Protein AF-A0A2M7IMY1-F1 (afdb_monomer)

pLDDT: mean 71.32, std 13.36, range [45.84, 96.81]

Mean predicted aligned error: 20.33 Å

Secondary structure (DSSP, 8-state):
--SSSHHHHHHHHHT-HHHHHHHHHHHHHHHHHHHHHHHHHHHHHHHHHHHHHHHHHHHHHHHHHHHHHHHHHSHHHHHHHHHHHS-PPPTT--------GGGTTS---------------GGGGG-

Radius of gyration: 42.25 Å; Cα contacts (8 Å, |Δi|>4): 15; chains: 1; bounding box: 70×66×104 Å

Sequence (127 aa):
MLNFYQKRSWRTVLYSPITLTFLMMISLYLAYVTYNRYVIEREMSSRQLDAENELKTLEQRRDTLQKKVDYLSNDRGIEAEMRRNFDVAREGEKVVIILDDEIATNNIEPLSSITPTTTRPWYKFWQ

Solvent-accessible surface area (backbone atoms only — not comparable to full-atom values): 8004 Å² total; per-residue (Å²): 145,81,87,78,76,64,75,63,53,54,52,56,54,60,69,29,71,66,49,45,50,53,50,50,52,52,50,52,50,51,52,50,52,54,50,53,52,55,53,49,58,60,52,52,57,55,52,49,55,54,51,52,52,50,52,51,54,51,50,55,50,49,54,54,49,49,55,49,49,57,45,53,71,34,73,69,37,44,52,53,52,42,49,72,79,37,98,58,67,60,98,90,54,85,85,82,83,86,73,73,80,85,63,81,79,70,77,87,68,75,85,73,69,87,70,79,76,77,82,72,67,81,79,72,78,84,120

Organism: NCBI:txid1974599

Structure (mmCIF, N/CA/C/O backbone):
data_AF-A0A2M7IMY1-F1
#
_entry.id   AF-A0A2M7IMY1-F1
#
loop_
_atom_site.group_PDB
_atom_site.id
_atom_site.type_symbol
_atom_site.label_atom_id
_atom_site.label_alt_id
_atom_site.label_comp_id
_atom_site.label_asym_id
_atom_site.label_entity_id
_atom_site.label_seq_id
_atom_site.pdbx_PDB_ins_code
_atom_site.Cartn_x
_atom_site.Cartn_y
_atom_site.Cartn_z
_atom_site.occupancy
_atom_site.B_iso_or_equiv
_atom_site.auth_seq_id
_atom_site.auth_comp_id
_atom_site.auth_asym_id
_atom_site.auth_atom_id
_atom_site.pdbx_PDB_model_num
ATOM 1 N N . MET A 1 1 ? 37.673 29.549 -44.006 1.00 46.00 1 MET A N 1
ATOM 2 C CA . MET A 1 1 ? 37.817 28.472 -45.016 1.00 46.00 1 MET A CA 1
ATOM 3 C C . MET A 1 1 ? 37.602 27.091 -44.379 1.00 46.00 1 MET A C 1
ATOM 5 O O . MET A 1 1 ? 38.366 26.167 -44.608 1.00 46.00 1 MET A O 1
ATOM 9 N N . LEU A 1 2 ? 36.558 26.935 -43.565 1.00 54.97 2 LEU A N 1
ATOM 10 C CA . LEU A 1 2 ? 36.185 25.689 -42.888 1.00 54.97 2 LEU A CA 1
ATOM 11 C C . LEU A 1 2 ? 34.662 25.587 -43.035 1.00 54.97 2 LEU A C 1
ATOM 13 O O . LEU A 1 2 ? 34.027 26.636 -43.043 1.00 54.97 2 LEU A O 1
ATOM 17 N N . ASN A 1 3 ? 34.097 24.381 -43.140 1.00 54.44 3 ASN A N 1
ATOM 18 C CA . ASN A 1 3 ? 32.645 24.075 -43.133 1.00 54.44 3 ASN A CA 1
ATOM 19 C C . ASN A 1 3 ? 31.985 23.632 -44.454 1.00 54.44 3 ASN A C 1
ATOM 21 O O . ASN A 1 3 ? 30.829 23.958 -44.692 1.00 54.44 3 ASN A O 1
ATOM 25 N N . PHE A 1 4 ? 32.641 22.791 -45.264 1.00 55.06 4 PHE A N 1
ATOM 26 C CA . PHE A 1 4 ? 31.917 22.012 -46.294 1.00 55.06 4 PHE A CA 1
ATOM 27 C C . PHE A 1 4 ? 32.220 20.503 -46.312 1.00 55.06 4 PHE A C 1
ATOM 29 O O . PHE A 1 4 ? 31.443 19.735 -46.872 1.00 55.06 4 PHE A O 1
ATOM 36 N N . TYR A 1 5 ? 33.265 20.035 -45.616 1.00 53.78 5 TYR A N 1
ATOM 37 C CA . TYR A 1 5 ? 33.655 18.613 -45.609 1.00 53.78 5 TYR A CA 1
ATOM 38 C C . TYR A 1 5 ? 33.054 17.762 -44.475 1.00 53.78 5 TYR A C 1
ATOM 40 O O . TYR A 1 5 ? 33.214 16.545 -44.464 1.00 53.78 5 TYR A O 1
ATOM 48 N N . GLN A 1 6 ? 32.330 18.364 -43.528 1.00 56.75 6 GLN A N 1
ATOM 49 C CA . GLN A 1 6 ? 31.798 17.643 -42.360 1.00 56.75 6 GLN A CA 1
ATOM 50 C C . GLN A 1 6 ? 30.468 16.923 -42.642 1.00 56.75 6 GLN A C 1
ATOM 52 O O . GLN A 1 6 ? 30.114 15.961 -41.965 1.00 56.75 6 GLN A O 1
ATOM 57 N N . LYS A 1 7 ? 29.735 17.337 -43.685 1.00 56.00 7 LYS A N 1
ATOM 58 C CA . LYS A 1 7 ? 28.376 16.839 -43.953 1.00 56.00 7 LYS A CA 1
ATOM 59 C C . LYS A 1 7 ? 28.345 15.404 -44.506 1.00 56.00 7 LYS A C 1
ATOM 61 O O . LYS A 1 7 ? 27.323 14.731 -44.390 1.00 56.00 7 LYS A O 1
ATOM 66 N N . ARG A 1 8 ? 29.455 14.914 -45.086 1.00 61.2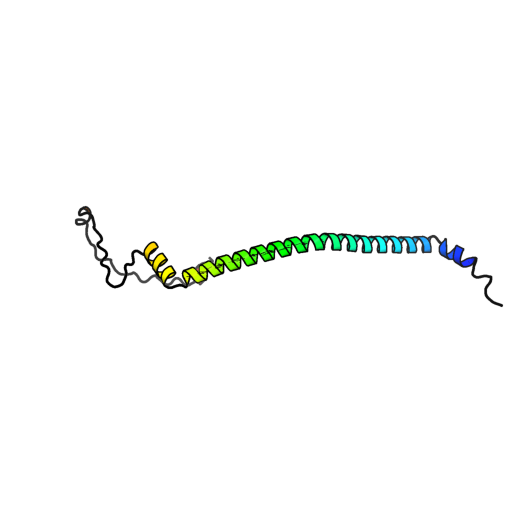2 8 ARG A N 1
ATOM 67 C CA . ARG A 1 8 ? 29.558 13.545 -45.634 1.00 61.22 8 ARG A CA 1
ATOM 68 C C . ARG A 1 8 ? 30.022 12.517 -44.596 1.00 61.22 8 ARG A C 1
ATOM 70 O O . ARG A 1 8 ? 29.514 11.402 -44.613 1.00 61.22 8 ARG A O 1
ATOM 77 N N . SER A 1 9 ? 30.918 12.883 -43.676 1.00 60.44 9 SER A N 1
ATOM 78 C CA . SER A 1 9 ? 31.458 11.956 -42.667 1.00 60.44 9 SER A CA 1
ATOM 79 C C . SER A 1 9 ? 30.452 11.600 -41.572 1.00 60.44 9 SER A C 1
ATOM 81 O O . SER A 1 9 ? 30.468 10.477 -41.078 1.00 60.44 9 SER A O 1
ATOM 83 N N . TRP A 1 10 ? 29.521 12.502 -41.243 1.00 66.81 10 TRP A N 1
ATOM 84 C CA . TRP A 1 10 ? 28.472 12.238 -40.249 1.00 66.81 10 TRP A CA 1
ATOM 85 C C . TRP A 1 10 ? 27.542 11.099 -40.665 1.00 66.81 10 TRP A C 1
ATOM 87 O O . TRP A 1 10 ? 27.125 10.311 -3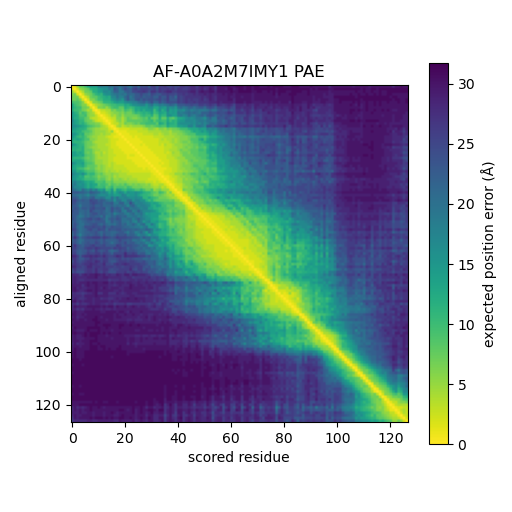9.823 1.00 66.81 10 TRP A O 1
ATOM 97 N N . ARG A 1 11 ? 27.270 10.955 -41.969 1.00 67.94 11 ARG A N 1
ATOM 98 C CA . ARG A 1 11 ? 26.512 9.808 -42.487 1.00 67.94 11 ARG A CA 1
ATOM 99 C C . ARG A 1 11 ? 27.295 8.514 -42.272 1.00 67.94 11 ARG A C 1
ATOM 101 O O . ARG A 1 11 ? 26.741 7.563 -41.746 1.00 67.94 11 ARG A O 1
ATOM 108 N N . THR A 1 12 ? 28.586 8.489 -42.587 1.00 71.94 12 THR A N 1
ATOM 109 C CA . THR A 1 12 ? 29.426 7.294 -42.402 1.00 71.94 12 THR A CA 1
ATOM 110 C C . THR A 1 12 ? 29.535 6.869 -40.935 1.00 71.94 12 THR A C 1
ATOM 112 O O . THR A 1 12 ? 29.515 5.678 -40.645 1.00 71.94 12 THR A O 1
ATOM 115 N N . VAL A 1 13 ? 29.596 7.826 -40.002 1.00 72.69 13 VAL A N 1
ATOM 116 C CA . VAL A 1 13 ? 29.598 7.535 -38.559 1.00 72.69 13 VAL A CA 1
ATOM 117 C C . VAL A 1 13 ? 28.232 7.017 -38.095 1.00 72.69 13 VAL A C 1
ATOM 119 O O . VAL A 1 13 ? 28.184 6.060 -37.331 1.00 72.69 13 VAL A O 1
ATOM 122 N N . LEU A 1 14 ? 27.123 7.584 -38.583 1.00 72.38 14 LEU A N 1
ATOM 123 C CA . LEU A 1 14 ? 25.763 7.139 -38.239 1.00 72.38 14 LEU A CA 1
ATOM 124 C C . LEU A 1 14 ? 25.398 5.763 -38.821 1.00 72.38 14 LEU A C 1
ATOM 126 O O . LEU A 1 14 ? 24.650 5.026 -38.190 1.00 72.38 14 LEU A O 1
ATOM 130 N N . TYR A 1 15 ? 25.926 5.408 -39.995 1.00 77.06 15 TYR A N 1
ATOM 131 C CA . TYR A 1 15 ? 25.680 4.115 -40.650 1.00 77.06 15 TYR A CA 1
ATOM 132 C C . TYR A 1 15 ? 26.720 3.038 -40.300 1.00 77.06 15 TYR A C 1
ATOM 134 O O . TYR A 1 15 ? 26.724 1.967 -40.904 1.00 77.06 15 TYR A O 1
ATOM 142 N N . SER A 1 16 ? 27.612 3.297 -39.340 1.00 86.19 16 SER A N 1
ATOM 143 C CA . SER A 1 16 ? 28.523 2.265 -38.847 1.00 86.19 16 SER A CA 1
ATOM 144 C C . SER A 1 16 ? 27.734 1.208 -38.054 1.00 86.19 16 SER A C 1
ATOM 146 O O . SER A 1 16 ? 26.913 1.565 -37.209 1.00 86.19 16 SER A O 1
ATOM 148 N N . PRO A 1 17 ? 27.976 -0.100 -38.258 1.00 85.44 17 PRO A N 1
ATOM 149 C CA . PRO A 1 17 ? 27.265 -1.150 -37.521 1.00 85.44 17 PRO A CA 1
ATOM 150 C C . PRO A 1 17 ? 27.454 -1.030 -35.999 1.00 85.44 17 PRO A C 1
ATOM 152 O O . PRO A 1 17 ? 26.555 -1.362 -35.229 1.00 85.44 17 PRO A O 1
ATOM 155 N N . ILE A 1 18 ? 28.592 -0.489 -35.556 1.00 90.50 18 ILE A N 1
ATOM 156 C CA . ILE A 1 18 ? 28.902 -0.271 -34.137 1.00 90.50 18 ILE A CA 1
ATOM 157 C C . ILE A 1 18 ? 28.024 0.827 -33.534 1.00 90.50 18 ILE A C 1
ATOM 159 O O . ILE A 1 18 ? 27.464 0.645 -32.454 1.00 90.50 18 ILE A O 1
ATOM 163 N N . THR A 1 19 ? 27.874 1.957 -34.228 1.00 90.38 19 THR A N 1
ATOM 164 C CA . THR A 1 19 ? 27.055 3.070 -33.733 1.00 90.38 19 THR A CA 1
ATOM 165 C C . THR A 1 19 ? 25.577 2.704 -33.742 1.00 90.38 19 THR A C 1
ATOM 167 O O . THR A 1 19 ? 24.875 3.028 -32.786 1.00 90.38 19 THR A O 1
ATOM 170 N N . LEU A 1 20 ? 25.123 1.948 -34.747 1.00 89.44 20 LEU A N 1
ATOM 171 C CA . LEU A 1 20 ? 23.763 1.414 -34.802 1.00 89.44 20 LEU A CA 1
ATOM 172 C C . LEU A 1 20 ? 23.475 0.458 -33.633 1.00 89.44 20 LEU A C 1
ATOM 174 O O . LEU A 1 20 ? 22.435 0.569 -32.990 1.00 89.44 20 LEU A O 1
ATOM 178 N N . THR A 1 21 ? 24.413 -0.442 -33.319 1.00 93.88 21 THR A N 1
ATOM 179 C CA . THR A 1 21 ? 24.274 -1.390 -32.199 1.00 93.88 21 THR A CA 1
ATOM 180 C C . THR A 1 21 ? 24.231 -0.659 -30.859 1.00 93.88 21 THR A C 1
ATOM 182 O O . THR A 1 21 ? 23.384 -0.946 -30.017 1.00 93.88 21 THR A O 1
ATOM 185 N N . PHE A 1 22 ? 25.104 0.332 -30.673 1.00 94.50 22 PHE A N 1
ATOM 186 C CA . PHE A 1 22 ? 25.111 1.159 -29.470 1.00 94.50 22 PHE A CA 1
ATOM 187 C C . PHE A 1 22 ? 23.802 1.945 -29.308 1.00 94.50 22 PHE A C 1
ATOM 189 O O . PHE A 1 22 ? 23.212 1.961 -28.228 1.00 94.50 22 PHE A O 1
ATOM 196 N N . LEU A 1 23 ? 23.301 2.538 -30.396 1.00 93.50 23 LEU A N 1
ATOM 197 C CA . LEU A 1 23 ? 22.030 3.259 -30.396 1.00 93.50 23 LEU A CA 1
ATOM 198 C C . LEU A 1 23 ? 20.844 2.326 -30.108 1.00 93.50 23 LEU A C 1
ATOM 200 O O . LEU A 1 23 ? 19.954 2.691 -29.342 1.00 93.50 23 LEU A O 1
ATOM 204 N N . MET A 1 24 ? 20.851 1.112 -30.666 1.00 94.88 24 MET A N 1
ATOM 205 C CA . MET A 1 24 ? 19.852 0.080 -30.378 1.00 94.88 24 MET A CA 1
ATOM 206 C C . MET A 1 24 ? 19.871 -0.310 -28.897 1.00 94.88 24 MET A C 1
ATOM 208 O O . MET A 1 24 ? 18.816 -0.381 -28.271 1.00 94.88 24 MET A O 1
ATOM 212 N N . MET A 1 25 ? 21.056 -0.509 -28.317 1.00 96.81 25 MET A N 1
ATOM 213 C CA . MET A 1 25 ? 21.203 -0.848 -26.901 1.00 96.81 25 MET A CA 1
ATOM 214 C C . MET A 1 25 ? 20.654 0.264 -25.998 1.00 96.81 25 MET A C 1
ATOM 216 O O . MET A 1 25 ? 19.890 -0.016 -25.075 1.00 96.81 25 MET A O 1
ATOM 220 N N . ILE A 1 26 ? 20.976 1.527 -26.299 1.00 96.50 26 ILE A N 1
ATOM 221 C CA . ILE A 1 26 ? 20.428 2.690 -25.584 1.00 96.50 26 ILE A CA 1
ATOM 222 C C . ILE A 1 26 ? 18.906 2.757 -25.731 1.00 96.50 26 ILE A C 1
ATOM 224 O O . ILE A 1 26 ? 18.202 2.996 -24.751 1.00 96.50 26 ILE A O 1
ATOM 228 N N . SER A 1 27 ? 18.387 2.533 -26.939 1.00 96.31 27 SER A N 1
ATOM 229 C CA . SER A 1 27 ? 16.948 2.557 -27.202 1.00 96.31 27 SER A CA 1
ATOM 230 C C . SER A 1 27 ? 16.204 1.482 -26.405 1.00 96.31 27 SER A C 1
ATOM 232 O O . SER A 1 27 ? 15.189 1.792 -25.782 1.00 96.31 27 SER A O 1
ATOM 234 N N . LEU A 1 28 ? 16.729 0.254 -26.357 1.00 96.62 28 LEU A N 1
ATOM 235 C CA . LEU A 1 28 ? 16.163 -0.833 -25.553 1.00 96.62 28 LEU A CA 1
ATOM 236 C C . LEU A 1 28 ? 16.236 -0.535 -24.054 1.00 96.62 28 LEU A C 1
ATOM 238 O O . LEU A 1 28 ? 15.276 -0.794 -23.332 1.00 96.62 28 LEU A O 1
ATOM 242 N N . TYR A 1 29 ? 17.345 0.042 -23.587 1.00 96.38 29 TYR A N 1
ATOM 243 C CA . TYR A 1 29 ? 17.499 0.431 -22.188 1.00 96.38 29 TYR A CA 1
ATOM 244 C C . TYR A 1 29 ? 16.471 1.493 -21.776 1.00 96.38 29 TYR A C 1
ATOM 246 O O . TYR A 1 29 ? 15.799 1.340 -20.757 1.00 96.38 29 TYR A O 1
ATOM 254 N N . LEU A 1 30 ? 16.291 2.535 -22.593 1.00 95.06 30 LEU A N 1
ATOM 255 C CA . LEU A 1 30 ? 15.274 3.563 -22.360 1.00 95.06 30 LEU A CA 1
ATOM 256 C C . LEU A 1 30 ? 13.866 2.960 -22.355 1.00 95.06 30 LEU A C 1
ATOM 258 O O . LEU A 1 30 ? 13.099 3.227 -21.433 1.00 95.06 30 LEU A O 1
ATOM 262 N N . ALA A 1 31 ? 13.552 2.098 -23.327 1.00 93.88 31 ALA A N 1
ATOM 263 C CA . ALA A 1 31 ? 12.268 1.404 -23.381 1.00 93.88 31 ALA A CA 1
ATOM 264 C C . ALA A 1 31 ? 12.013 0.573 -22.112 1.00 93.88 31 ALA A C 1
ATOM 266 O O . ALA A 1 31 ? 10.922 0.640 -21.547 1.00 93.88 31 ALA A O 1
ATOM 267 N N . TYR A 1 32 ? 13.025 -0.150 -21.622 1.00 94.12 32 TYR A N 1
ATOM 268 C CA . TYR A 1 32 ? 12.935 -0.927 -20.386 1.00 94.12 32 TYR A CA 1
ATOM 269 C C . TYR A 1 32 ? 12.678 -0.042 -19.159 1.00 94.12 32 TYR A C 1
ATOM 271 O O . TYR A 1 32 ? 11.785 -0.335 -18.365 1.00 94.12 32 TYR A O 1
ATOM 279 N N . VAL A 1 33 ? 13.411 1.067 -19.017 1.00 91.38 33 VAL A N 1
ATOM 280 C CA . VAL A 1 3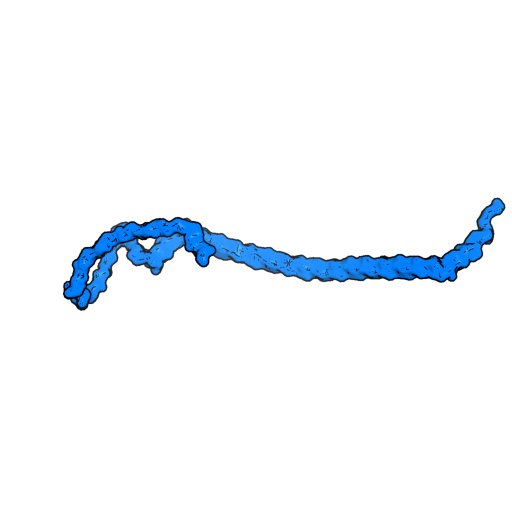3 ? 13.246 2.003 -17.891 1.00 91.38 33 VAL A CA 1
ATOM 281 C C . VAL A 1 33 ? 11.856 2.639 -17.899 1.00 91.38 33 VAL A C 1
ATOM 283 O O . VAL A 1 33 ? 11.191 2.668 -16.861 1.00 91.38 33 VAL A O 1
ATOM 286 N N . THR A 1 34 ? 11.388 3.119 -19.054 1.00 88.94 34 THR A N 1
ATOM 287 C CA . THR A 1 34 ? 10.058 3.730 -19.176 1.00 88.94 34 THR A CA 1
ATOM 288 C C . THR A 1 34 ? 8.951 2.710 -18.927 1.00 88.94 34 THR A C 1
ATOM 290 O O . THR A 1 34 ? 7.998 3.018 -18.213 1.00 88.94 34 THR A O 1
ATOM 293 N N . TYR A 1 35 ? 9.091 1.486 -19.444 1.00 87.44 35 TYR A N 1
ATOM 294 C CA . TYR A 1 35 ? 8.136 0.409 -19.193 1.00 87.44 35 TYR A CA 1
ATOM 295 C C . TYR A 1 35 ? 8.067 0.054 -17.705 1.00 87.44 35 TYR A C 1
ATOM 297 O O . TYR A 1 35 ? 6.981 0.012 -17.132 1.00 87.44 35 TYR A O 1
ATOM 305 N N . ASN A 1 36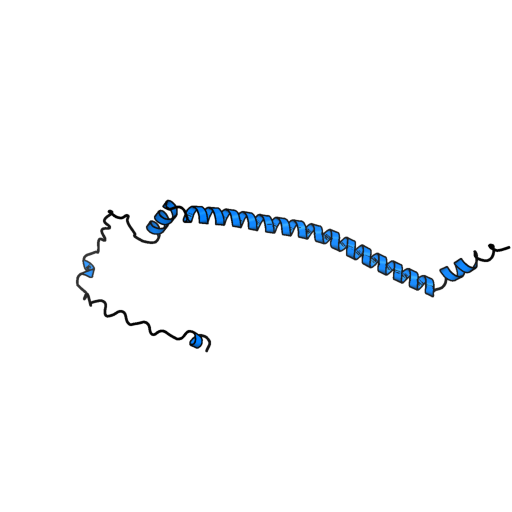 ? 9.217 -0.118 -17.048 1.00 82.44 36 ASN A N 1
ATOM 306 C CA . ASN A 1 36 ? 9.266 -0.432 -15.623 1.00 82.44 36 ASN A CA 1
ATOM 307 C C . ASN A 1 36 ? 8.642 0.695 -14.780 1.00 82.44 36 ASN A C 1
ATOM 309 O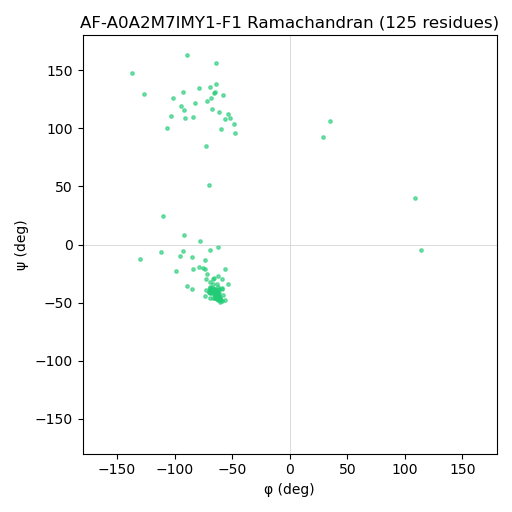 O . ASN A 1 36 ? 7.868 0.436 -13.864 1.00 82.44 36 ASN A O 1
ATOM 313 N N . ARG A 1 37 ? 8.901 1.962 -15.135 1.00 77.56 37 ARG A N 1
ATOM 314 C CA . ARG A 1 37 ? 8.281 3.118 -14.472 1.00 77.56 37 ARG A CA 1
ATOM 315 C C . ARG A 1 37 ? 6.760 3.149 -14.649 1.00 77.56 37 ARG A C 1
ATOM 317 O O . ARG A 1 37 ? 6.050 3.397 -13.680 1.00 77.56 37 ARG A O 1
ATOM 324 N N . TYR A 1 38 ? 6.277 2.865 -15.855 1.00 75.75 38 TYR A N 1
ATOM 325 C CA . TYR A 1 38 ? 4.849 2.826 -16.166 1.00 75.75 38 TYR A CA 1
ATOM 326 C C . TYR A 1 38 ? 4.119 1.697 -15.419 1.00 75.75 38 TYR A C 1
ATOM 328 O O . TYR A 1 38 ? 3.010 1.890 -14.920 1.00 75.75 38 TYR A O 1
ATOM 336 N N . VAL A 1 39 ? 4.756 0.528 -15.284 1.00 73.69 39 VAL A N 1
ATOM 337 C CA . VAL A 1 39 ? 4.223 -0.595 -14.495 1.00 73.69 39 VAL A CA 1
ATOM 338 C C . VAL A 1 39 ? 4.132 -0.228 -13.010 1.00 73.69 39 VAL A C 1
ATOM 340 O O . VAL A 1 39 ? 3.095 -0.468 -12.392 1.00 73.69 39 VAL A O 1
ATOM 343 N N . ILE A 1 40 ? 5.162 0.425 -12.461 1.00 64.44 40 ILE A N 1
ATOM 344 C CA . ILE A 1 40 ? 5.191 0.850 -11.053 1.00 64.44 40 ILE A CA 1
ATOM 345 C C . ILE A 1 40 ? 4.065 1.848 -10.748 1.00 64.44 40 ILE A C 1
ATOM 347 O O . ILE A 1 40 ? 3.389 1.702 -9.735 1.00 64.44 40 ILE A O 1
ATOM 351 N N . GLU A 1 41 ? 3.809 2.838 -11.607 1.00 61.53 41 GLU A N 1
ATOM 352 C CA . GLU A 1 41 ? 2.731 3.815 -11.368 1.00 61.53 41 GLU A CA 1
ATOM 353 C C . GLU A 1 41 ? 1.347 3.157 -11.305 1.00 61.53 41 GLU A C 1
ATOM 355 O O . GLU A 1 41 ? 0.525 3.500 -10.450 1.00 61.53 41 GLU A O 1
ATOM 360 N N . ARG A 1 42 ? 1.109 2.148 -12.148 1.00 62.34 42 ARG A N 1
ATOM 361 C CA . ARG A 1 42 ? -0.147 1.395 -12.133 1.00 62.34 42 ARG A CA 1
ATOM 362 C C . ARG A 1 42 ? -0.286 0.539 -10.874 1.00 62.34 42 ARG A C 1
ATOM 364 O O . ARG A 1 42 ? -1.373 0.485 -10.300 1.00 62.34 42 ARG A O 1
ATOM 371 N N . GLU A 1 43 ? 0.802 -0.062 -10.402 1.00 60.53 43 GLU A N 1
ATOM 372 C CA . GLU A 1 43 ? 0.810 -0.871 -9.179 1.00 60.53 43 GLU A CA 1
ATOM 373 C C . GLU A 1 43 ? 0.616 -0.018 -7.911 1.00 60.53 43 GLU A C 1
ATOM 375 O O . GLU A 1 43 ? -0.133 -0.405 -7.011 1.00 60.53 43 GLU A O 1
ATOM 380 N N . MET A 1 44 ? 1.189 1.189 -7.868 1.00 60.50 44 MET A N 1
ATOM 381 C CA . MET A 1 44 ? 1.054 2.106 -6.727 1.00 60.50 44 MET A CA 1
ATOM 382 C C . MET A 1 44 ? -0.386 2.602 -6.524 1.00 60.50 44 MET A C 1
ATOM 384 O O . MET A 1 44 ? -0.781 2.836 -5.384 1.00 60.50 44 MET A O 1
ATOM 388 N N . SER A 1 45 ? -1.191 2.697 -7.590 1.00 61.16 45 SER A N 1
ATOM 389 C CA . SER A 1 45 ? -2.617 3.046 -7.471 1.00 61.16 45 SER A CA 1
ATOM 390 C C . SER A 1 45 ? -3.436 1.970 -6.742 1.00 61.16 45 SER A C 1
ATOM 392 O O . SER A 1 45 ? -4.282 2.295 -5.914 1.00 61.16 45 SER A O 1
ATOM 394 N N . SER A 1 46 ? -3.136 0.687 -6.983 1.00 62.00 46 SER A N 1
ATOM 395 C CA . SER A 1 46 ? -3.806 -0.424 -6.290 1.00 62.00 46 SER A CA 1
ATOM 396 C C . SER A 1 46 ? -3.404 -0.500 -4.817 1.00 62.00 46 SER A C 1
ATOM 398 O O . SER A 1 46 ? -4.256 -0.636 -3.945 1.00 62.00 46 SER A O 1
ATOM 400 N N . ARG A 1 47 ? -2.115 -0.281 -4.528 1.00 63.50 47 ARG A N 1
ATOM 401 C CA . ARG A 1 47 ? -1.580 -0.308 -3.163 1.00 63.50 47 ARG A CA 1
ATOM 402 C C . ARG A 1 47 ? -2.107 0.835 -2.293 1.00 63.50 47 ARG A C 1
ATOM 404 O O . ARG A 1 47 ? -2.215 0.655 -1.087 1.00 63.50 47 ARG A O 1
ATOM 411 N N . GLN A 1 48 ? -2.441 1.989 -2.880 1.00 67.69 48 GLN A N 1
ATOM 412 C CA . GLN A 1 48 ? -3.083 3.084 -2.141 1.00 67.69 48 GLN A CA 1
ATOM 413 C C . GLN A 1 48 ? -4.491 2.704 -1.678 1.00 67.69 48 GLN A C 1
ATOM 415 O O . GLN A 1 48 ? -4.802 2.892 -0.508 1.00 67.69 48 GLN A O 1
ATOM 420 N N . LEU A 1 49 ? -5.304 2.105 -2.553 1.00 70.88 49 LEU A N 1
ATOM 421 C CA . LEU A 1 49 ? -6.653 1.657 -2.193 1.00 70.88 49 LEU A CA 1
ATOM 422 C C . LEU A 1 49 ? -6.633 0.567 -1.117 1.00 70.88 49 LEU A C 1
ATOM 424 O O . LEU A 1 49 ? -7.435 0.608 -0.185 1.00 70.88 49 LEU A O 1
ATOM 428 N N . ASP A 1 50 ? -5.709 -0.388 -1.217 1.00 74.25 50 ASP A N 1
ATOM 429 C CA . ASP A 1 50 ? -5.570 -1.446 -0.213 1.00 74.25 50 ASP A CA 1
ATOM 430 C C . ASP A 1 50 ? -5.118 -0.880 1.140 1.00 74.25 50 ASP A C 1
ATOM 432 O O . ASP A 1 50 ? -5.700 -1.218 2.173 1.00 74.25 50 ASP A O 1
ATOM 436 N N . ALA A 1 51 ? -4.154 0.048 1.137 1.00 72.00 51 ALA A N 1
ATOM 437 C CA . ALA A 1 51 ? -3.690 0.717 2.350 1.00 72.00 51 ALA A CA 1
ATOM 438 C C . ALA A 1 51 ? -4.783 1.584 3.000 1.00 72.00 51 ALA A C 1
ATOM 440 O O . ALA A 1 51 ? -4.928 1.562 4.220 1.00 72.00 51 ALA A O 1
ATOM 441 N N . GLU A 1 52 ? -5.580 2.318 2.215 1.00 76.81 52 GLU A N 1
ATOM 442 C CA . GLU A 1 52 ? -6.714 3.109 2.718 1.00 76.81 52 GLU A CA 1
ATOM 443 C C . GLU A 1 52 ? -7.810 2.224 3.324 1.00 76.81 52 GLU A C 1
ATOM 445 O O . GLU A 1 52 ? -8.353 2.536 4.389 1.00 76.81 52 GLU A O 1
ATOM 450 N N . ASN A 1 53 ? -8.115 1.095 2.679 1.00 79.06 53 ASN A N 1
ATOM 451 C CA . ASN A 1 53 ? -9.072 0.124 3.201 1.00 79.06 53 ASN A CA 1
ATOM 452 C C . ASN A 1 53 ? -8.582 -0.487 4.516 1.00 79.06 53 ASN A C 1
ATOM 454 O O . ASN A 1 53 ? -9.350 -0.564 5.478 1.00 79.06 53 ASN A O 1
ATOM 458 N N . GLU A 1 54 ? -7.308 -0.874 4.590 1.00 77.75 54 GLU A N 1
ATOM 459 C CA . GLU A 1 54 ? -6.712 -1.401 5.816 1.00 77.75 54 GLU A CA 1
ATOM 460 C C . GLU A 1 54 ? -6.781 -0.364 6.947 1.00 77.75 54 GLU A C 1
ATOM 462 O O . GLU A 1 54 ? -7.292 -0.672 8.028 1.00 77.75 54 GLU A O 1
ATOM 467 N N . LEU A 1 55 ? -6.414 0.894 6.677 1.00 82.25 55 LEU A N 1
ATOM 468 C CA . LEU A 1 55 ? -6.506 1.993 7.645 1.00 82.25 55 LEU A CA 1
ATOM 469 C C . LEU A 1 55 ? -7.933 2.156 8.189 1.00 82.25 55 LEU A C 1
ATOM 471 O O . LEU A 1 55 ? -8.145 2.170 9.405 1.00 82.25 55 LEU A O 1
ATOM 475 N N . LYS A 1 56 ? -8.928 2.171 7.297 1.00 85.06 56 LYS A N 1
ATOM 476 C CA . LYS A 1 56 ? -10.342 2.308 7.665 1.00 85.06 56 LYS A CA 1
ATOM 477 C C . LYS A 1 56 ? -10.838 1.139 8.519 1.00 85.06 56 LYS A C 1
ATOM 479 O O . LYS A 1 56 ? -11.591 1.348 9.472 1.00 85.06 56 LYS A O 1
ATOM 484 N N . THR A 1 57 ? -10.420 -0.092 8.216 1.00 85.06 57 THR A N 1
ATOM 485 C CA . THR A 1 57 ? -10.786 -1.260 9.039 1.00 85.06 57 THR A CA 1
ATOM 486 C C . THR A 1 57 ? -10.155 -1.201 10.431 1.00 85.06 57 THR A C 1
ATOM 488 O O . THR A 1 57 ? -10.807 -1.553 11.420 1.00 85.06 57 THR A O 1
ATOM 491 N N . LEU A 1 58 ? -8.913 -0.715 10.534 1.00 84.12 58 LEU A N 1
ATOM 492 C CA . LEU A 1 58 ? -8.220 -0.551 11.809 1.00 84.12 58 LEU A CA 1
ATOM 493 C C . LEU A 1 58 ? -8.855 0.554 12.661 1.00 84.12 58 LEU A C 1
ATOM 495 O O . LEU A 1 58 ? -9.032 0.345 13.863 1.00 84.12 58 LEU A O 1
ATOM 499 N N . GLU A 1 59 ? -9.250 1.680 12.066 1.00 87.88 59 GLU A N 1
ATOM 500 C CA . GLU A 1 59 ? -9.972 2.755 12.762 1.00 87.88 59 GLU A CA 1
ATOM 501 C C . GLU A 1 59 ? -11.323 2.276 13.301 1.00 87.88 59 GLU A C 1
ATOM 503 O O . GLU A 1 59 ? -11.610 2.431 14.487 1.00 87.88 59 GLU A O 1
ATOM 508 N N . GLN A 1 60 ? -12.117 1.577 12.486 1.00 88.62 60 GLN A N 1
ATOM 509 C CA . GLN A 1 60 ? -13.389 1.001 12.943 1.00 88.62 60 GLN A CA 1
ATOM 510 C C . GLN A 1 60 ? -13.199 0.024 14.111 1.00 88.62 60 GLN A C 1
ATOM 512 O O . GLN A 1 60 ? -14.004 -0.021 15.051 1.00 88.62 60 GLN A O 1
ATOM 517 N N . ARG A 1 61 ? -12.121 -0.768 14.073 1.00 84.50 61 ARG A N 1
ATOM 518 C CA . ARG A 1 61 ? -11.778 -1.694 15.155 1.00 84.50 61 ARG A CA 1
ATOM 519 C C . ARG A 1 61 ? -11.324 -0.954 16.411 1.00 84.50 61 ARG A C 1
ATOM 521 O O . ARG A 1 61 ? -11.705 -1.350 17.510 1.00 84.50 61 ARG A O 1
ATOM 528 N N . ARG A 1 62 ? -10.558 0.128 16.268 1.00 85.75 62 ARG A N 1
ATOM 529 C CA . ARG A 1 62 ? -10.174 1.005 17.384 1.00 85.75 62 ARG A CA 1
ATOM 530 C C . ARG A 1 62 ? -11.401 1.616 18.050 1.00 85.75 62 ARG A C 1
ATOM 532 O O . ARG A 1 62 ? -11.543 1.458 19.257 1.00 85.75 62 ARG A O 1
ATOM 539 N N . ASP A 1 63 ? -12.319 2.189 17.281 1.00 88.31 63 ASP A N 1
ATOM 540 C CA . ASP A 1 63 ? -13.533 2.820 17.812 1.00 88.31 63 ASP A CA 1
ATOM 541 C C . ASP A 1 63 ? -14.449 1.830 18.533 1.00 88.31 63 ASP A C 1
ATOM 543 O O . ASP A 1 63 ? -15.014 2.128 19.587 1.00 88.31 63 ASP A O 1
ATOM 547 N N . THR A 1 64 ? -14.611 0.626 17.981 1.00 85.12 64 THR A N 1
ATOM 548 C CA . THR A 1 64 ? -15.418 -0.419 18.629 1.00 85.12 64 THR A CA 1
ATOM 549 C C . THR A 1 64 ? -14.774 -0.937 19.909 1.00 85.12 64 THR A C 1
ATOM 551 O O . THR A 1 64 ? -15.494 -1.200 20.874 1.00 85.12 64 THR A O 1
ATOM 554 N N . LEU A 1 65 ? -13.445 -1.067 19.955 1.00 84.94 65 LEU A N 1
ATOM 555 C CA . LEU A 1 65 ? -12.736 -1.420 21.185 1.00 84.94 65 LEU A CA 1
ATOM 556 C C . LEU A 1 65 ? -12.816 -0.291 22.214 1.00 84.94 65 LEU A C 1
ATOM 558 O O . LEU A 1 65 ? -13.090 -0.579 23.374 1.00 84.94 65 LEU A O 1
ATOM 562 N N . GLN A 1 66 ? -12.662 0.967 21.798 1.00 85.44 66 GLN A N 1
ATOM 563 C CA . GLN A 1 66 ? -12.758 2.119 22.692 1.00 85.44 66 GLN A CA 1
ATOM 564 C C . GLN A 1 66 ? -14.135 2.180 23.358 1.00 85.44 66 GLN A C 1
ATOM 566 O O . GLN A 1 66 ? -14.221 2.220 24.577 1.00 85.44 66 GLN A O 1
ATOM 571 N N . LYS A 1 67 ? -15.216 2.032 22.582 1.00 82.44 67 LYS A N 1
ATOM 572 C CA . LYS A 1 67 ? -16.585 1.979 23.126 1.00 82.44 67 LYS A CA 1
ATOM 573 C C . LYS A 1 67 ? -16.788 0.842 24.128 1.00 82.44 67 LYS A C 1
ATOM 575 O O . LYS A 1 67 ? -17.515 1.010 25.102 1.00 82.44 67 LYS A O 1
ATOM 580 N N . LYS A 1 68 ? -16.170 -0.321 23.894 1.00 76.75 68 LYS A N 1
ATOM 581 C CA . LYS A 1 68 ? -16.226 -1.453 24.832 1.00 76.75 68 LYS A CA 1
ATOM 582 C C . LYS A 1 68 ? -15.443 -1.169 26.108 1.00 76.75 68 LYS A C 1
ATOM 584 O O . LYS A 1 68 ? -15.936 -1.501 27.176 1.00 76.75 68 LYS A O 1
ATOM 589 N N . VAL A 1 69 ? -14.264 -0.557 25.999 1.00 77.81 69 VAL A N 1
ATOM 590 C CA . VAL A 1 69 ? -13.453 -0.151 27.155 1.00 77.81 69 VAL A CA 1
ATOM 591 C C . VAL A 1 69 ? -14.188 0.900 27.973 1.00 77.81 69 VAL A C 1
ATOM 593 O O . VAL A 1 69 ? -14.287 0.741 29.183 1.00 77.81 69 VAL A O 1
ATOM 596 N N . ASP A 1 70 ? -14.766 1.913 27.332 1.00 75.38 70 ASP A N 1
ATOM 597 C CA . ASP A 1 70 ? -15.537 2.957 28.012 1.00 75.38 70 ASP A CA 1
ATOM 598 C C . ASP A 1 70 ? -16.772 2.366 28.714 1.00 75.38 70 ASP A C 1
ATOM 600 O O . ASP A 1 70 ? -17.095 2.739 29.840 1.00 75.38 70 ASP A O 1
ATOM 604 N N . TYR A 1 71 ? -17.438 1.391 28.084 1.00 71.25 71 TYR A N 1
ATOM 605 C CA . TYR A 1 71 ? -18.546 0.653 28.693 1.00 71.25 71 TYR A CA 1
ATOM 606 C C . TYR A 1 71 ? -18.105 -0.178 29.909 1.00 71.25 71 TYR A C 1
ATOM 608 O O . TYR A 1 71 ? -18.767 -0.122 30.945 1.00 71.25 71 TYR A O 1
ATOM 616 N N . LEU A 1 72 ? -16.992 -0.914 29.801 1.00 67.62 72 LEU A N 1
ATOM 617 C CA . LEU A 1 72 ? -16.448 -1.741 30.888 1.00 67.62 72 LEU A CA 1
ATOM 618 C C . LEU A 1 72 ? -15.821 -0.917 32.014 1.00 67.62 72 LEU A C 1
ATOM 620 O O . LEU A 1 72 ? -15.744 -1.396 33.133 1.00 67.62 72 LEU A O 1
ATOM 624 N N . SER A 1 73 ? -15.354 0.296 31.727 1.00 67.19 73 SER A N 1
ATOM 625 C CA . SER A 1 73 ? -14.716 1.181 32.711 1.00 67.19 73 SER A CA 1
ATOM 626 C C . SER A 1 73 ? -15.735 2.000 33.505 1.00 67.19 73 SER A C 1
ATOM 628 O O . SER A 1 73 ? -15.375 2.651 34.480 1.00 67.19 73 SER A O 1
ATOM 630 N N . ASN A 1 74 ? -17.004 1.992 33.093 1.00 75.44 74 ASN A N 1
ATOM 631 C CA . ASN A 1 74 ? -18.081 2.634 33.828 1.00 75.44 74 ASN A CA 1
ATOM 632 C C . ASN A 1 74 ? -18.517 1.739 35.000 1.00 75.44 74 ASN A C 1
ATOM 634 O O . ASN A 1 74 ? -18.766 0.550 34.800 1.00 75.44 74 ASN A O 1
ATOM 638 N N . ASP A 1 75 ? -18.708 2.310 36.192 1.00 63.97 75 ASP A N 1
ATOM 639 C CA . ASP A 1 75 ? -19.074 1.566 37.414 1.00 63.97 75 ASP A CA 1
ATOM 640 C C . ASP A 1 75 ? -20.326 0.687 37.228 1.00 63.97 75 ASP A C 1
ATOM 642 O O . ASP A 1 75 ? -20.411 -0.426 37.744 1.00 63.97 75 ASP A O 1
ATOM 646 N N . ARG A 1 76 ? -21.282 1.142 36.405 1.00 65.31 76 ARG A N 1
ATOM 647 C CA . ARG A 1 76 ? -22.475 0.363 36.024 1.00 65.31 76 ARG A CA 1
ATOM 648 C C . ARG A 1 76 ? -22.169 -0.870 35.166 1.00 65.31 76 ARG A C 1
ATOM 650 O O . ARG A 1 76 ? -22.907 -1.848 35.251 1.00 65.31 76 ARG A O 1
ATOM 657 N N . GLY A 1 77 ? -21.155 -0.805 34.303 1.00 62.88 77 GLY A N 1
ATOM 658 C CA . GLY A 1 77 ? -20.747 -1.907 33.428 1.00 62.88 77 GLY A CA 1
ATOM 659 C C . GLY A 1 77 ? -20.037 -3.005 34.213 1.00 62.88 77 GLY A C 1
ATOM 660 O O . GLY A 1 77 ? -20.392 -4.174 34.079 1.00 62.88 77 GLY A O 1
ATOM 661 N N . ILE A 1 78 ? -19.133 -2.605 35.112 1.00 66.06 78 ILE A N 1
ATOM 662 C CA . ILE A 1 78 ? -18.454 -3.509 36.050 1.00 66.06 78 ILE A CA 1
ATOM 663 C C . ILE A 1 78 ? -19.476 -4.204 36.948 1.00 66.06 78 ILE A C 1
ATOM 665 O O . ILE A 1 78 ? -19.448 -5.425 37.077 1.00 66.06 78 ILE A O 1
ATOM 669 N N . GLU A 1 79 ? -20.418 -3.455 37.529 1.00 64.81 79 GLU A N 1
ATOM 670 C CA . GLU A 1 79 ? -21.450 -4.028 38.398 1.00 64.81 79 GLU A CA 1
ATOM 671 C C . GLU A 1 79 ? -22.343 -5.033 37.649 1.00 64.81 79 GLU A C 1
ATOM 673 O O . GLU A 1 79 ? -22.641 -6.103 38.179 1.00 64.81 79 GLU A O 1
ATOM 678 N N . ALA A 1 80 ? -22.741 -4.730 36.408 1.00 67.12 80 ALA A N 1
ATOM 679 C CA . ALA A 1 80 ? -23.582 -5.614 35.600 1.00 67.12 80 ALA A CA 1
ATOM 680 C C . ALA A 1 80 ? -22.863 -6.907 35.176 1.00 67.12 80 ALA A C 1
ATOM 682 O O . ALA A 1 80 ? -23.480 -7.975 35.177 1.00 67.12 80 ALA A O 1
ATOM 683 N N . GLU A 1 81 ? -21.575 -6.834 34.826 1.00 67.06 81 GLU A N 1
ATOM 684 C CA . GLU A 1 81 ? -20.780 -8.024 34.498 1.00 67.06 81 GLU A CA 1
ATOM 685 C C . GLU A 1 81 ? -20.444 -8.852 35.737 1.00 67.06 81 GLU A C 1
ATOM 687 O O . GLU A 1 81 ? -20.527 -10.081 35.685 1.00 67.06 81 GLU A O 1
ATOM 692 N N . MET A 1 82 ? -20.139 -8.195 36.860 1.00 69.38 82 MET A N 1
ATOM 693 C CA . MET A 1 82 ? -19.928 -8.857 38.145 1.00 69.38 82 MET A CA 1
ATOM 694 C C . MET A 1 82 ? -21.172 -9.643 38.544 1.00 69.38 82 MET A C 1
ATOM 696 O O . MET A 1 82 ? -21.040 -10.831 38.777 1.00 69.38 82 MET A O 1
ATOM 700 N N . ARG A 1 83 ? -22.374 -9.052 38.490 1.00 69.94 83 ARG A N 1
ATOM 701 C CA . ARG A 1 83 ? -23.647 -9.739 38.800 1.00 69.94 83 ARG A CA 1
ATOM 702 C C . ARG A 1 83 ? -23.980 -10.912 37.873 1.00 69.94 83 ARG A C 1
ATOM 704 O O . ARG A 1 83 ? -24.751 -11.786 38.249 1.00 69.94 83 ARG A O 1
ATOM 711 N N . ARG A 1 84 ? -23.490 -10.883 36.628 1.00 67.00 84 ARG A N 1
ATOM 712 C CA . ARG A 1 84 ? -23.769 -11.919 35.622 1.00 67.00 84 ARG A CA 1
ATOM 713 C C . ARG A 1 84 ? -22.814 -13.104 35.733 1.00 67.00 84 ARG A C 1
ATOM 715 O O . ARG A 1 84 ? -23.229 -14.231 35.489 1.00 67.00 84 ARG A O 1
ATOM 722 N N . ASN A 1 85 ? -21.543 -12.834 36.020 1.00 69.81 85 ASN A N 1
ATOM 723 C CA . ASN A 1 85 ? -20.486 -13.848 36.015 1.00 69.81 85 ASN A CA 1
ATOM 724 C C . ASN A 1 85 ? -20.156 -14.369 37.415 1.00 69.81 85 ASN A C 1
ATOM 726 O O . ASN A 1 85 ? -19.622 -15.466 37.554 1.00 69.81 85 ASN A O 1
ATOM 730 N N . PHE A 1 86 ? -20.466 -13.586 38.441 1.00 65.31 86 PHE A N 1
ATOM 731 C CA . PHE A 1 86 ? -20.267 -13.920 39.835 1.00 65.31 86 PHE A CA 1
ATOM 732 C C . PHE A 1 86 ? -21.626 -13.715 40.526 1.00 65.31 86 PHE A C 1
ATOM 734 O O . PHE A 1 86 ? -22.249 -12.672 40.355 1.00 65.31 86 PHE A O 1
ATOM 741 N N . ASP A 1 87 ? -22.125 -14.691 41.286 1.00 63.88 87 ASP A N 1
ATOM 742 C CA . ASP A 1 87 ? -23.381 -14.577 42.059 1.00 63.88 87 ASP A CA 1
ATOM 743 C C . ASP A 1 87 ? -23.227 -13.599 43.251 1.00 63.88 87 ASP A C 1
ATOM 745 O O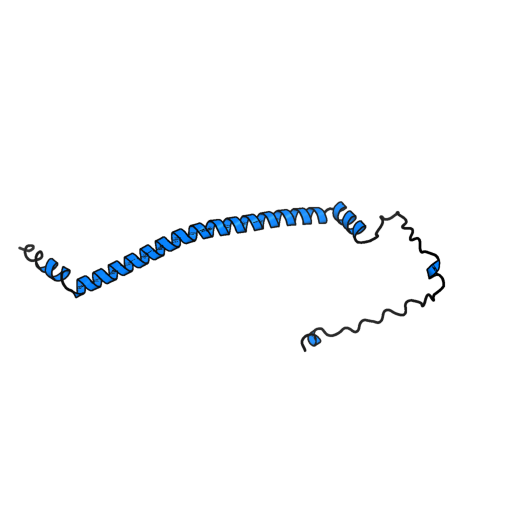 . ASP A 1 87 ? -23.493 -13.918 44.410 1.00 63.88 87 ASP A O 1
ATOM 749 N N . VAL A 1 88 ? -22.722 -12.391 42.993 1.00 63.84 88 VAL A N 1
ATOM 750 C CA . VAL A 1 88 ? -22.498 -11.334 43.977 1.00 63.84 88 VAL A CA 1
ATOM 751 C C . VAL A 1 88 ? -23.693 -10.393 44.003 1.00 63.84 88 VAL A C 1
ATOM 753 O O . VAL A 1 88 ? -24.041 -9.736 43.021 1.00 63.84 88 VAL A O 1
ATOM 756 N N . ALA A 1 89 ? -24.318 -10.325 45.174 1.00 58.38 89 ALA A N 1
ATOM 757 C CA . ALA A 1 89 ? -25.354 -9.361 45.500 1.00 58.38 89 ALA A CA 1
ATOM 758 C C . ALA A 1 89 ? -24.735 -8.075 46.082 1.00 58.38 89 ALA A C 1
ATOM 760 O O . ALA A 1 89 ? -23.571 -8.063 46.490 1.00 58.38 89 ALA A O 1
ATOM 761 N N . ARG A 1 90 ? -25.500 -6.976 46.118 1.00 62.12 90 ARG A N 1
ATOM 762 C CA . ARG A 1 90 ? -25.026 -5.714 46.724 1.00 62.12 90 ARG A CA 1
ATOM 763 C C . ARG A 1 90 ? -24.784 -5.876 48.226 1.00 62.12 90 ARG A C 1
ATOM 765 O O . ARG A 1 90 ? -25.431 -6.698 48.874 1.00 62.12 90 ARG A O 1
ATOM 772 N N . GLU A 1 91 ? -23.932 -5.021 48.800 1.00 57.66 91 GLU A N 1
ATOM 773 C CA . GLU A 1 91 ? -23.832 -4.884 50.258 1.00 57.66 91 GLU A CA 1
ATOM 774 C C . GLU A 1 91 ? -25.220 -4.539 50.836 1.00 57.66 91 GLU A C 1
ATOM 776 O O . GLU A 1 91 ? -25.750 -3.452 50.610 1.00 57.66 91 GLU A O 1
ATOM 781 N N . GLY A 1 92 ? -25.845 -5.503 51.526 1.00 62.53 92 GLY A N 1
ATOM 782 C CA . GLY A 1 92 ? -27.194 -5.385 52.101 1.00 62.53 92 GLY A CA 1
ATOM 783 C C . GLY A 1 92 ? -28.273 -6.294 51.490 1.00 62.53 92 GLY A C 1
ATOM 784 O O . GLY A 1 92 ? -29.387 -6.332 52.012 1.00 62.53 92 GLY A O 1
ATOM 785 N N . GLU A 1 93 ? -27.972 -7.056 50.436 1.00 60.19 93 GLU A N 1
ATOM 786 C CA . GLU A 1 93 ? -28.900 -8.004 49.801 1.00 60.19 93 GLU A CA 1
ATOM 787 C C . GLU A 1 93 ? -28.590 -9.449 50.247 1.00 60.19 93 GLU A C 1
ATOM 789 O O . GLU A 1 93 ? -27.450 -9.903 50.175 1.00 60.19 93 GLU A O 1
ATOM 794 N N . LYS A 1 94 ? -29.592 -10.177 50.766 1.00 55.72 94 LYS A N 1
ATOM 795 C CA . LYS A 1 94 ? -29.420 -11.549 51.283 1.00 55.72 94 LYS A CA 1
ATOM 796 C C . LYS A 1 94 ? -29.699 -12.575 50.185 1.00 55.72 94 LYS A C 1
ATOM 798 O O . LYS A 1 94 ? -30.838 -12.699 49.744 1.00 55.72 94 LYS A O 1
ATOM 803 N N . VAL A 1 95 ? -28.678 -13.339 49.798 1.00 62.62 95 VAL A N 1
ATOM 804 C CA . VAL A 1 95 ? -28.816 -14.496 48.902 1.00 62.62 95 VAL A CA 1
ATOM 805 C C . VAL A 1 95 ? -29.252 -15.708 49.728 1.00 62.62 95 VAL A C 1
ATOM 807 O O . VAL A 1 95 ? -28.576 -16.082 50.685 1.00 62.62 95 VAL A O 1
ATOM 810 N N . VAL A 1 96 ? -30.394 -16.306 49.382 1.00 57.69 96 VAL A N 1
ATOM 811 C CA . VAL A 1 96 ? -30.889 -17.545 50.000 1.00 57.69 96 VAL A CA 1
ATOM 812 C C . VAL A 1 96 ? -30.613 -18.691 49.036 1.00 57.69 96 VAL A C 1
ATOM 814 O O . VAL A 1 96 ? -31.229 -18.771 47.978 1.00 57.69 96 VAL A O 1
ATOM 817 N N . ILE A 1 97 ? -29.676 -19.566 49.399 1.00 67.81 97 ILE A N 1
ATOM 818 C CA . ILE A 1 97 ? -29.389 -20.798 48.661 1.00 67.81 97 ILE A CA 1
ATOM 819 C C . ILE A 1 97 ? -30.266 -21.888 49.275 1.00 67.81 97 ILE A C 1
ATOM 821 O O . ILE A 1 97 ? -30.045 -22.292 50.416 1.00 67.81 97 ILE A O 1
ATOM 825 N N . ILE A 1 98 ? -31.288 -22.322 48.542 1.00 69.25 98 ILE A N 1
ATOM 826 C CA . ILE A 1 98 ? -32.130 -23.454 48.935 1.00 69.25 98 ILE A CA 1
ATOM 827 C C . ILE A 1 98 ? -31.402 -24.713 48.462 1.00 69.25 98 ILE A C 1
ATOM 829 O O . ILE A 1 98 ? -31.265 -24.931 47.261 1.00 69.25 98 ILE A O 1
ATOM 833 N N . LEU A 1 99 ? -30.879 -25.492 49.406 1.00 66.88 99 LEU A N 1
ATOM 834 C CA . LEU A 1 99 ? -30.356 -26.830 49.143 1.00 66.88 99 LEU A CA 1
ATOM 835 C C . LEU A 1 99 ? -31.491 -27.826 49.383 1.00 66.88 99 LEU A C 1
ATOM 837 O O . LEU A 1 99 ? -32.149 -27.743 50.417 1.00 66.88 99 LEU A O 1
ATOM 841 N N . ASP A 1 100 ? -31.713 -28.747 48.447 1.00 57.28 100 ASP A N 1
ATOM 842 C CA . ASP A 1 100 ? -32.596 -29.889 48.685 1.00 57.28 100 ASP A CA 1
ATOM 843 C C . ASP A 1 100 ? -32.013 -30.774 49.801 1.00 57.28 100 ASP A C 1
ATOM 845 O O . ASP A 1 100 ? -30.805 -31.034 49.851 1.00 57.28 100 ASP A O 1
ATOM 849 N N . ASP A 1 101 ? -32.891 -31.249 50.690 1.00 57.25 101 ASP A N 1
ATOM 850 C CA . ASP A 1 101 ? -32.576 -31.984 51.929 1.00 57.25 101 ASP A CA 1
ATOM 851 C C . ASP A 1 101 ? -31.848 -33.330 51.710 1.00 57.25 101 ASP A C 1
ATOM 853 O O . ASP A 1 101 ? -31.448 -34.005 52.661 1.00 57.25 101 ASP A O 1
ATOM 857 N N . GLU A 1 102 ? -31.612 -33.728 50.460 1.00 56.97 102 GLU A N 1
ATOM 858 C CA . GLU A 1 102 ? -31.005 -35.011 50.099 1.00 56.97 102 GLU A CA 1
ATOM 859 C C . GLU A 1 102 ? -29.491 -35.080 50.387 1.00 56.97 102 GLU A C 1
ATOM 861 O O . GLU A 1 102 ? -28.906 -36.164 50.409 1.00 56.97 102 GLU A O 1
ATOM 866 N N . ILE A 1 103 ? -28.838 -33.944 50.666 1.00 56.06 103 ILE A N 1
ATOM 867 C CA . ILE A 1 103 ? -27.380 -33.878 50.890 1.00 56.06 103 ILE A CA 1
ATOM 868 C C . ILE A 1 103 ? -27.015 -33.949 52.388 1.00 56.06 103 ILE A C 1
ATOM 870 O O . ILE A 1 103 ? -25.857 -34.176 52.741 1.00 56.06 103 ILE A O 1
ATOM 874 N N . ALA A 1 104 ? -27.987 -33.851 53.303 1.00 52.06 104 ALA A N 1
ATOM 875 C CA . ALA A 1 104 ? -27.720 -33.715 54.740 1.00 52.06 104 ALA A CA 1
ATOM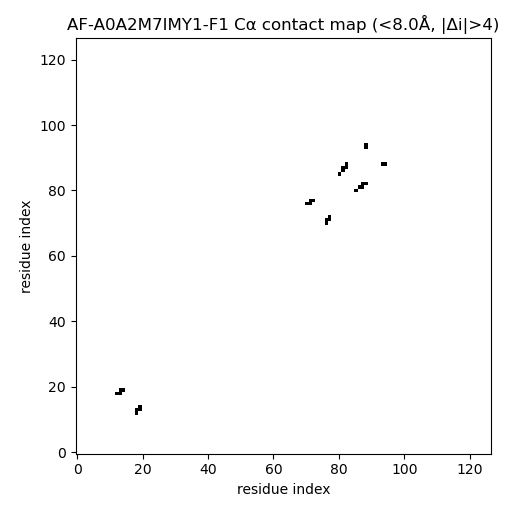 876 C C . ALA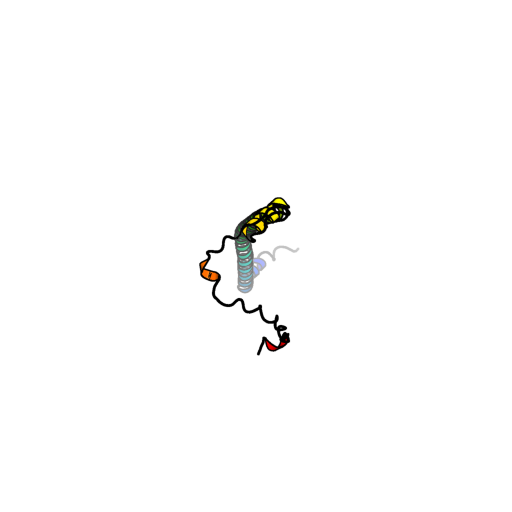 A 1 104 ? -27.120 -34.962 55.435 1.00 52.06 104 ALA A C 1
ATOM 878 O O . ALA A 1 104 ? -26.770 -34.878 56.610 1.00 52.06 104 ALA A O 1
ATOM 879 N N . THR A 1 105 ? -26.969 -36.110 54.754 1.00 45.84 105 THR A N 1
ATOM 880 C CA . THR A 1 105 ? -26.544 -37.371 55.410 1.00 45.84 105 THR A CA 1
ATOM 881 C C . THR A 1 105 ? -25.148 -37.888 55.029 1.00 45.84 105 THR A C 1
ATOM 883 O O . THR A 1 105 ? -24.660 -38.810 55.676 1.00 45.84 105 THR A O 1
ATOM 886 N N . ASN A 1 106 ? -24.425 -37.304 54.070 1.00 47.78 106 ASN A N 1
ATOM 887 C CA . ASN A 1 106 ? -23.075 -37.794 53.752 1.00 47.78 106 ASN A CA 1
ATOM 888 C C . ASN A 1 106 ? -21.986 -36.845 54.257 1.00 47.78 106 ASN A C 1
ATOM 890 O O . ASN A 1 106 ? -21.694 -35.837 53.628 1.00 47.78 106 ASN A O 1
ATOM 894 N N . ASN A 1 107 ? -21.405 -37.221 55.404 1.00 51.47 107 ASN A N 1
ATOM 895 C CA . ASN A 1 107 ? -20.064 -36.875 55.886 1.00 51.47 107 ASN A CA 1
ATOM 896 C C . ASN A 1 107 ? -19.513 -35.524 55.409 1.00 51.47 107 ASN A C 1
ATOM 898 O O . ASN A 1 107 ? -18.804 -35.432 54.408 1.00 51.47 107 ASN A O 1
ATOM 902 N N . ILE A 1 108 ? -19.750 -34.486 56.210 1.00 55.78 108 ILE A N 1
ATOM 903 C CA . ILE A 1 108 ? -18.940 -33.272 56.166 1.00 55.78 108 ILE A CA 1
ATOM 904 C C . ILE A 1 108 ? -17.583 -33.630 56.790 1.00 55.78 108 ILE A C 1
ATOM 906 O O . ILE A 1 108 ? -17.370 -33.460 57.991 1.00 55.78 108 ILE A O 1
ATOM 910 N N . GLU A 1 109 ? -16.669 -34.177 55.989 1.00 61.50 109 GLU A N 1
ATOM 911 C CA . GLU A 1 109 ? -15.255 -34.157 56.351 1.00 61.50 109 GLU A CA 1
ATOM 912 C C . GLU A 1 109 ?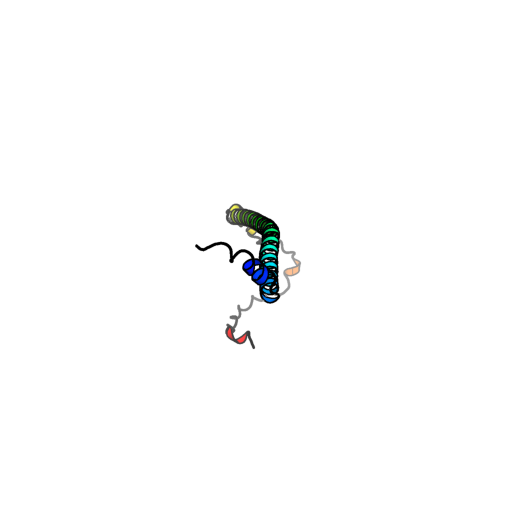 -14.791 -32.692 56.348 1.00 61.50 109 GLU A C 1
ATOM 914 O O . GLU A 1 109 ? -15.070 -31.962 55.389 1.00 61.50 109 GLU A O 1
ATOM 919 N N . PRO A 1 110 ? -14.108 -32.211 57.403 1.00 56.69 110 PRO A N 1
ATOM 920 C CA . PRO A 1 110 ? -13.515 -30.886 57.363 1.00 56.69 110 PRO A CA 1
ATOM 921 C C . PRO A 1 110 ? -12.551 -30.837 56.177 1.00 56.69 110 PRO A C 1
ATOM 923 O O . PRO A 1 110 ? -11.703 -31.721 56.041 1.00 56.69 110 PRO A O 1
ATOM 926 N N . LEU A 1 111 ? -12.694 -29.812 55.328 1.00 57.56 111 LEU A N 1
ATOM 927 C CA . LEU A 1 111 ? -11.785 -29.495 54.224 1.00 57.56 111 LEU A CA 1
ATOM 928 C C . LEU A 1 111 ? -10.347 -29.527 54.748 1.00 57.56 111 LEU A C 1
ATOM 930 O O . LEU A 1 111 ? -9.857 -28.578 55.364 1.00 57.56 111 LEU A O 1
ATOM 934 N N . SER A 1 112 ? -9.702 -30.673 54.560 1.00 54.81 112 SER A N 1
ATOM 935 C CA . SER A 1 112 ? -8.378 -30.944 55.079 1.00 54.81 112 SER A CA 1
ATOM 936 C C . SER A 1 112 ? -7.408 -30.032 54.351 1.00 54.81 112 SER A C 1
ATOM 938 O O . SER A 1 112 ? -7.275 -30.112 53.136 1.00 54.81 112 SER A O 1
ATOM 940 N N . SER A 1 113 ? -6.775 -29.150 55.125 1.00 53.78 113 SER A N 1
ATOM 941 C CA . SER A 1 113 ? -5.469 -28.537 54.880 1.00 53.78 113 SER A CA 1
ATOM 942 C C . SER A 1 113 ? -5.134 -28.237 53.416 1.00 53.78 113 SER A C 1
ATOM 944 O O . SER A 1 113 ? -4.717 -29.116 52.661 1.00 53.78 113 SER A O 1
ATOM 946 N N . ILE A 1 114 ? -5.187 -26.951 53.069 1.00 59.09 114 ILE A N 1
ATOM 947 C CA . ILE A 1 114 ? -4.538 -26.380 51.888 1.00 59.09 114 ILE A CA 1
ATOM 948 C C . ILE A 1 114 ? -3.090 -26.889 51.874 1.00 59.09 114 ILE A C 1
ATOM 950 O O . ILE A 1 114 ? -2.257 -26.470 52.679 1.00 59.09 114 ILE A O 1
ATOM 954 N N . THR A 1 115 ? -2.800 -27.860 51.014 1.00 55.00 115 THR A N 1
ATOM 955 C CA . THR A 1 115 ? -1.446 -28.378 50.844 1.00 55.00 115 THR A CA 1
ATOM 956 C C . THR A 1 115 ? -0.642 -27.253 50.196 1.00 55.00 115 THR A C 1
ATOM 958 O O . THR A 1 115 ? -1.089 -26.733 49.171 1.00 55.00 115 THR A O 1
ATOM 961 N N . PRO A 1 116 ? 0.506 -26.818 50.749 1.00 57.16 116 PRO A N 1
ATOM 962 C CA . PRO A 1 116 ? 1.316 -25.809 50.087 1.00 57.16 116 PRO A CA 1
ATOM 963 C C . PRO A 1 116 ? 1.751 -26.373 48.737 1.00 57.16 116 PRO A C 1
ATOM 965 O O . PRO A 1 116 ? 2.482 -27.364 48.658 1.00 57.16 116 PRO A O 1
ATOM 968 N N . THR A 1 117 ? 1.253 -25.758 47.668 1.00 57.12 117 THR A N 1
ATOM 969 C CA . THR A 1 117 ? 1.641 -26.047 46.295 1.00 57.12 117 THR A CA 1
ATOM 970 C C . THR A 1 117 ? 3.159 -25.979 46.231 1.00 57.12 117 THR A C 1
ATOM 972 O O . THR A 1 117 ? 3.748 -24.912 46.383 1.00 57.12 117 THR A O 1
ATOM 975 N N . THR A 1 118 ? 3.809 -27.132 46.075 1.00 62.62 118 THR A N 1
ATOM 976 C CA . THR A 1 118 ? 5.258 -27.211 45.897 1.00 62.62 118 THR A CA 1
ATOM 977 C C . THR A 1 118 ? 5.639 -26.308 44.731 1.00 62.62 118 THR A C 1
ATOM 979 O O . THR A 1 118 ? 5.272 -26.578 43.585 1.00 62.62 118 THR A O 1
ATOM 982 N N . THR A 1 119 ? 6.349 -25.221 45.031 1.00 70.62 119 THR A N 1
ATOM 983 C CA . THR A 1 119 ? 6.863 -24.269 44.050 1.00 70.62 119 THR A CA 1
ATOM 984 C C . THR A 1 119 ? 7.795 -25.009 43.100 1.00 70.62 119 THR A C 1
ATOM 986 O O . THR A 1 119 ? 8.951 -25.288 43.420 1.00 70.62 119 THR A O 1
ATOM 989 N N . ARG A 1 120 ? 7.285 -25.377 41.924 1.00 74.69 120 ARG A N 1
ATOM 990 C CA . ARG A 1 120 ? 8.108 -25.948 40.859 1.00 74.69 120 ARG A CA 1
ATOM 991 C C . ARG A 1 120 ? 8.984 -24.829 40.282 1.00 74.69 120 ARG A C 1
ATOM 993 O O . ARG A 1 120 ? 8.437 -23.818 39.843 1.00 74.69 120 ARG A O 1
ATOM 1000 N N . PRO A 1 121 ? 10.323 -24.967 40.272 1.00 80.19 121 PRO A N 1
ATOM 1001 C CA . PRO A 1 121 ? 11.190 -23.968 39.665 1.00 80.19 121 PRO A CA 1
ATOM 1002 C C . PRO A 1 121 ? 10.939 -23.911 38.154 1.00 80.19 121 PRO A C 1
ATOM 1004 O O . PRO A 1 121 ? 10.923 -24.935 37.470 1.00 80.19 121 PRO A O 1
ATOM 1007 N N . TRP A 1 122 ? 10.766 -22.692 37.647 1.00 78.38 122 TRP A N 1
ATOM 1008 C CA . TRP A 1 122 ? 10.345 -22.362 36.281 1.00 78.38 122 TRP A CA 1
ATOM 1009 C C . TRP A 1 122 ? 11.231 -22.948 35.164 1.00 78.38 122 TRP A C 1
ATOM 1011 O O . TRP A 1 122 ? 10.764 -23.105 34.040 1.00 78.38 122 TRP A O 1
ATOM 1021 N N . TYR A 1 123 ? 12.485 -23.322 35.453 1.00 81.06 123 TYR A N 1
ATOM 1022 C CA . TYR A 1 123 ? 13.412 -23.854 34.444 1.00 81.06 123 TYR A CA 1
ATOM 1023 C C . TYR A 1 123 ? 13.117 -25.308 34.025 1.00 81.06 123 TYR A C 1
ATOM 1025 O O . TYR A 1 123 ? 13.523 -25.720 32.943 1.00 81.06 123 TYR A O 1
ATOM 1033 N N . LYS A 1 124 ? 12.389 -26.091 34.837 1.00 79.00 124 LYS A N 1
ATOM 1034 C CA . LYS A 1 124 ? 12.084 -27.507 34.538 1.00 79.00 124 LYS A CA 1
ATOM 1035 C C . LYS A 1 124 ? 10.967 -27.716 33.506 1.00 79.00 124 LYS A C 1
ATOM 1037 O O . LYS A 1 124 ? 10.576 -28.850 33.265 1.00 79.00 124 LYS A O 1
ATOM 1042 N N . PHE A 1 125 ? 10.424 -26.645 32.934 1.00 75.50 125 PHE A N 1
ATOM 1043 C CA . PHE A 1 125 ? 9.314 -26.731 31.983 1.00 75.50 125 PHE A CA 1
ATOM 1044 C C . PHE A 1 125 ? 9.751 -27.130 30.558 1.00 75.50 125 PHE A C 1
ATOM 1046 O O . PHE A 1 125 ? 8.922 -27.586 29.783 1.00 75.50 125 PHE A O 1
ATOM 1053 N N . TRP A 1 126 ? 11.034 -26.972 30.209 1.00 70.25 126 TRP A N 1
ATOM 1054 C CA . TRP A 1 126 ? 11.535 -27.102 28.828 1.00 70.25 126 TRP A CA 1
ATOM 1055 C C . TRP A 1 126 ? 12.415 -28.337 28.576 1.00 70.25 126 TRP A C 1
ATOM 1057 O O . TRP A 1 126 ? 13.251 -28.316 27.674 1.00 70.25 126 TRP A O 1
ATOM 1067 N N . GLN A 1 127 ? 12.263 -29.391 29.378 1.00 60.81 127 GLN A N 1
ATOM 1068 C CA . GLN A 1 127 ? 12.941 -30.676 29.185 1.00 60.81 127 GLN A CA 1
ATOM 1069 C C . GLN A 1 127 ? 11.906 -31.754 28.875 1.00 60.81 127 GLN A C 1
ATOM 1071 O O . GLN A 1 127 ? 12.185 -32.575 27.977 1.00 60.81 127 GLN A O 1
#

InterPro domains:
  IPR007060 Septum formation initiator FtsL/DivIC [PF04977] (25-100)

Foldseek 3Di:
DDPDPPPVVVVVVCPPPVNVVVVVVVVVVVVVVVVVVVVVVVVVVVVVVVVVVVVVVVVVVVVVVVVVCVQCVDPVNVVVVCVVVPVDDDDPDDDDDDDDPPPVPDDPDPPPDPDPDPPDPPVVPPD